Protein AF-A0A7V9KNQ2-F1 (afdb_monomer)

Sequence (97 aa):
MQVKIRRALGTFNSAVFRFAPKGKFVNRFSRPGDQPGQLRAASSIVDGKGRVYVCDIKGIQVFDADGRYLTVFKPDASAFGMVFNDKNGLFVVAANR

Secondary structure (DSSP, 8-state):
----------------EEE-TTS-EEEE--EESSSTTEES--EEEE-TT--EEEEETTEEEEE-TT--EEEEE--SS-EEEEEE-TT-PEEEEE---

Solvent-accessible surface area (backbone atoms only — not comparable to full-atom values): 6019 Å² total; per-residue (Å²): 133,86,80,80,82,75,76,81,70,75,83,42,78,26,65,51,73,44,58,44,98,85,67,46,81,72,51,69,50,39,37,62,49,86,54,94,52,33,23,54,39,72,56,74,49,67,50,102,84,43,32,36,38,31,40,30,90,90,23,40,36,33,22,42,73,86,36,50,66,73,53,71,49,68,66,98,36,69,67,80,46,73,49,69,51,97,86,71,48,79,47,68,44,49,60,85,129

Mean predicted aligned error: 7.21 Å

pLDDT: mean 84.23, std 17.03, range [29.33, 97.25]

Structure (mmCIF, N/CA/C/O backbone):
data_AF-A0A7V9KNQ2-F1
#
_entry.id   AF-A0A7V9KNQ2-F1
#
loop_
_atom_site.group_PDB
_atom_site.id
_atom_site.type_symbol
_atom_site.label_atom_id
_atom_site.label_alt_id
_atom_site.label_comp_id
_atom_site.label_asym_id
_atom_site.label_entity_id
_atom_site.label_seq_id
_atom_site.pdbx_PDB_ins_code
_atom_site.Cartn_x
_atom_site.Cartn_y
_atom_site.Cartn_z
_atom_site.occupancy
_atom_site.B_iso_or_equiv
_atom_site.auth_seq_id
_atom_site.auth_comp_id
_atom_site.auth_asym_id
_atom_site.auth_atom_id
_atom_site.pdbx_PDB_model_num
ATOM 1 N N . MET A 1 1 ? 40.133 -11.581 6.084 1.00 40.97 1 MET A N 1
ATOM 2 C CA . MET A 1 1 ? 38.660 -11.716 6.140 1.00 40.97 1 MET A CA 1
ATOM 3 C C . MET A 1 1 ? 38.067 -10.361 5.769 1.00 40.97 1 MET A C 1
ATOM 5 O O . MET A 1 1 ? 38.255 -9.409 6.511 1.00 40.97 1 MET A O 1
ATOM 9 N N . GLN A 1 2 ? 37.525 -10.221 4.555 1.00 29.33 2 GLN A N 1
ATOM 10 C CA . GLN A 1 2 ? 37.099 -8.923 4.014 1.00 29.33 2 GLN A CA 1
ATOM 11 C C . GLN A 1 2 ? 35.919 -8.350 4.810 1.00 29.33 2 GLN A C 1
ATOM 13 O O . GLN A 1 2 ? 34.860 -8.972 4.898 1.00 29.33 2 GLN A O 1
ATOM 18 N N . VAL A 1 3 ? 36.082 -7.138 5.342 1.00 35.94 3 VAL A N 1
ATOM 19 C CA . VAL A 1 3 ? 34.959 -6.333 5.823 1.00 35.94 3 VAL A CA 1
ATOM 20 C C . VAL A 1 3 ? 34.282 -5.736 4.596 1.00 35.94 3 VAL A C 1
ATOM 22 O O . VAL A 1 3 ? 34.847 -4.926 3.865 1.00 35.94 3 VAL A O 1
ATOM 25 N N . LYS A 1 4 ? 33.065 -6.210 4.345 1.00 37.00 4 LYS A N 1
ATOM 26 C CA . LYS A 1 4 ? 32.192 -5.783 3.257 1.00 37.00 4 LYS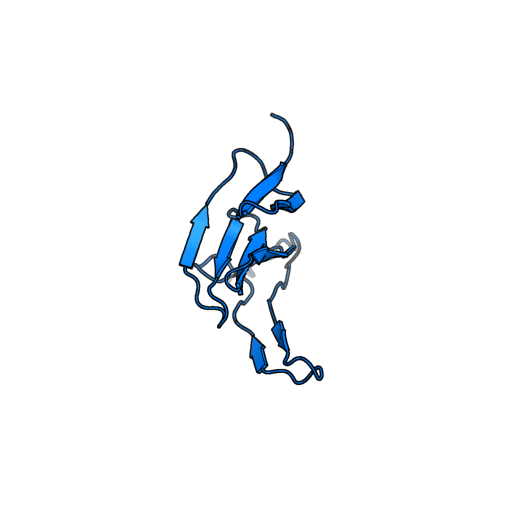 A CA 1
ATOM 27 C C . LYS A 1 4 ? 31.902 -4.289 3.421 1.00 37.00 4 LYS A C 1
ATOM 29 O O . LYS A 1 4 ? 31.219 -3.896 4.367 1.00 37.00 4 LYS A O 1
ATOM 34 N N . ILE A 1 5 ? 32.403 -3.468 2.501 1.00 37.09 5 ILE A N 1
ATOM 35 C CA . ILE A 1 5 ? 32.047 -2.050 2.396 1.00 37.09 5 ILE A CA 1
ATOM 36 C C . ILE A 1 5 ? 30.536 -1.987 2.156 1.00 37.09 5 ILE A C 1
ATOM 38 O O . ILE A 1 5 ? 30.050 -2.272 1.060 1.00 37.09 5 ILE A O 1
ATOM 42 N N . ARG A 1 6 ? 29.761 -1.647 3.189 1.00 42.88 6 ARG A N 1
ATOM 43 C CA . ARG A 1 6 ? 28.362 -1.268 3.007 1.00 42.88 6 ARG A CA 1
ATOM 44 C C . ARG A 1 6 ? 28.377 0.149 2.461 1.00 42.88 6 ARG A C 1
ATOM 46 O O . ARG A 1 6 ? 28.465 1.106 3.220 1.00 42.88 6 ARG A O 1
ATOM 53 N N . ARG A 1 7 ? 28.305 0.286 1.135 1.00 41.34 7 ARG A N 1
ATOM 54 C CA . ARG A 1 7 ? 27.809 1.527 0.534 1.00 41.34 7 ARG A CA 1
ATOM 55 C C . ARG A 1 7 ? 26.476 1.833 1.219 1.00 41.34 7 ARG A C 1
ATOM 57 O O . ARG A 1 7 ? 25.524 1.072 1.062 1.00 41.34 7 ARG A O 1
ATOM 64 N N . ALA A 1 8 ? 26.419 2.910 1.994 1.00 43.41 8 ALA A N 1
ATOM 65 C CA . ALA A 1 8 ? 25.171 3.472 2.486 1.00 43.41 8 ALA A CA 1
ATOM 66 C C . ALA A 1 8 ? 24.455 4.160 1.312 1.00 43.41 8 ALA A C 1
ATOM 68 O O . ALA A 1 8 ? 24.382 5.379 1.227 1.00 43.41 8 ALA A O 1
ATOM 69 N N . LEU A 1 9 ? 23.968 3.364 0.359 1.00 46.09 9 LEU A N 1
ATOM 70 C CA . LEU A 1 9 ? 22.838 3.766 -0.470 1.00 46.09 9 LEU A CA 1
ATOM 71 C C . LEU A 1 9 ? 21.636 3.661 0.473 1.00 46.09 9 LEU A C 1
ATOM 73 O O . LEU A 1 9 ? 21.371 2.565 0.962 1.00 46.09 9 LEU A O 1
ATOM 77 N N . GLY A 1 10 ? 21.040 4.802 0.834 1.00 45.62 10 GLY A N 1
ATOM 78 C CA . GLY A 1 10 ? 20.108 4.986 1.954 1.00 45.62 10 GLY A CA 1
ATOM 79 C C . GLY A 1 10 ? 19.337 3.732 2.374 1.00 45.62 10 GLY A C 1
ATOM 80 O O . GLY A 1 10 ? 18.534 3.190 1.618 1.00 45.62 10 GLY A O 1
ATOM 81 N N . THR A 1 11 ? 19.573 3.257 3.598 1.00 51.16 11 THR A N 1
ATOM 82 C CA . THR A 1 11 ? 18.742 2.224 4.223 1.00 51.16 11 THR A CA 1
ATOM 83 C C . THR A 1 11 ? 17.379 2.823 4.528 1.00 51.16 11 THR A C 1
ATOM 85 O O . THR A 1 11 ? 17.126 3.311 5.628 1.00 51.16 11 THR A O 1
ATOM 88 N N . PHE A 1 12 ? 16.503 2.828 3.532 1.00 60.34 12 PHE A N 1
ATOM 89 C CA . PHE A 1 12 ? 15.112 3.186 3.717 1.00 60.34 12 PHE A CA 1
ATOM 90 C C . PHE A 1 12 ? 14.439 2.110 4.575 1.00 60.34 12 PHE A C 1
ATOM 92 O O . PHE A 1 12 ? 14.124 1.008 4.119 1.00 60.34 12 PHE A O 1
ATOM 99 N N . ASN A 1 13 ? 14.269 2.421 5.856 1.00 71.62 13 ASN A N 1
ATOM 100 C CA . ASN A 1 13 ? 13.595 1.559 6.814 1.00 71.62 13 ASN A CA 1
ATOM 101 C C . ASN A 1 13 ? 12.092 1.855 6.791 1.00 71.62 13 ASN A C 1
ATOM 103 O O . ASN A 1 13 ? 11.576 2.537 7.672 1.00 71.62 13 ASN A O 1
ATOM 107 N N . SER A 1 14 ? 11.388 1.368 5.770 1.00 81.44 14 SER A N 1
ATOM 108 C CA . SER A 1 14 ? 9.943 1.580 5.638 1.00 81.44 14 SER A CA 1
ATOM 109 C C . SER A 1 14 ? 9.146 0.415 6.230 1.00 81.44 14 SER A C 1
ATOM 111 O O . SER A 1 14 ? 9.484 -0.759 6.050 1.00 81.44 14 SER A O 1
ATOM 113 N N . ALA A 1 15 ? 8.070 0.743 6.943 1.00 87.38 15 ALA A N 1
ATOM 114 C CA . ALA A 1 15 ? 7.093 -0.211 7.448 1.00 87.38 15 ALA A CA 1
ATOM 115 C C . ALA A 1 15 ? 5.704 0.435 7.483 1.00 87.38 15 ALA A C 1
ATOM 117 O O . ALA A 1 15 ? 5.589 1.644 7.675 1.00 87.38 15 ALA A O 1
ATOM 118 N N . VAL A 1 16 ? 4.661 -0.379 7.331 1.00 89.50 16 VAL A N 1
ATOM 119 C CA . VAL A 1 16 ? 3.272 0.046 7.521 1.00 89.50 16 VAL A CA 1
ATOM 120 C C . VAL 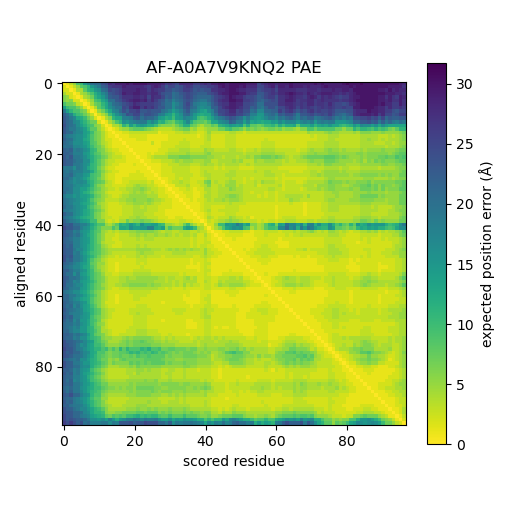A 1 16 ? 2.802 -0.414 8.894 1.00 89.50 16 VAL A C 1
ATOM 122 O O . VAL A 1 16 ? 2.968 -1.582 9.264 1.00 89.50 16 VAL A O 1
ATOM 125 N N . PHE A 1 17 ? 2.227 0.526 9.639 1.00 91.25 17 PHE A N 1
ATOM 126 C CA . PHE A 1 17 ? 1.659 0.320 10.964 1.00 91.25 17 PHE A CA 1
ATOM 127 C C . PHE A 1 17 ? 0.157 0.573 10.897 1.00 91.25 17 PHE A C 1
ATOM 129 O O . PHE A 1 17 ? -0.282 1.602 10.384 1.00 91.25 17 PHE A O 1
ATOM 136 N N . ARG A 1 18 ? -0.628 -0.356 11.434 1.00 91.00 18 ARG A N 1
ATOM 137 C CA . ARG A 1 18 ? -2.077 -0.222 11.549 1.00 91.00 18 ARG A CA 1
ATOM 138 C C . ARG A 1 18 ? -2.436 0.198 12.964 1.00 91.00 18 ARG A C 1
ATOM 140 O O . ARG A 1 18 ? -1.967 -0.392 13.940 1.00 91.00 18 ARG A O 1
ATOM 147 N N . PHE A 1 19 ? -3.329 1.171 13.055 1.00 93.75 19 PHE A N 1
ATOM 148 C CA . PHE A 1 19 ? -3.898 1.649 14.305 1.00 93.75 19 PHE A CA 1
ATOM 149 C C . PHE A 1 19 ? -5.419 1.487 14.274 1.00 93.75 19 PHE A C 1
ATOM 151 O O . PHE A 1 19 ? -6.043 1.540 13.216 1.00 93.75 19 PHE A O 1
ATOM 158 N N . ALA A 1 20 ? -6.022 1.270 15.437 1.00 92.62 20 ALA A N 1
ATOM 159 C CA . ALA A 1 20 ? -7.463 1.363 15.620 1.00 92.62 20 ALA A CA 1
ATOM 160 C C . ALA A 1 20 ? -7.906 2.842 15.578 1.00 92.62 20 ALA A C 1
ATOM 162 O O . ALA A 1 20 ? -7.072 3.719 15.809 1.00 92.62 20 ALA A O 1
ATOM 163 N N . PRO A 1 21 ? -9.207 3.148 15.395 1.00 93.31 21 PRO A N 1
ATOM 164 C CA . PRO A 1 21 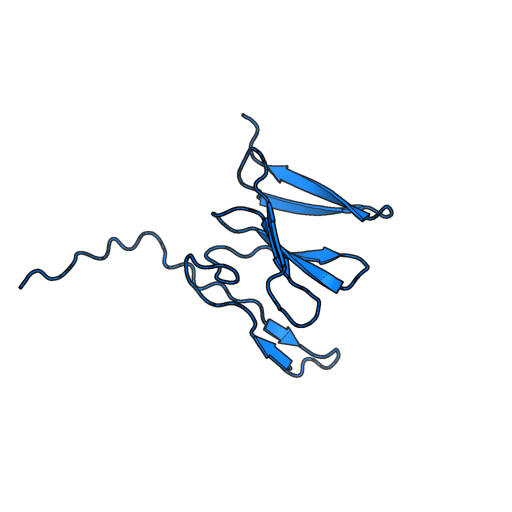? -9.696 4.532 15.310 1.00 93.31 21 PRO A CA 1
ATOM 165 C C . PRO A 1 21 ? -9.321 5.429 16.501 1.00 93.31 21 PRO A C 1
ATOM 167 O O . PRO A 1 21 ? -9.173 6.632 16.349 1.00 93.31 21 PRO A O 1
ATOM 170 N N . LYS A 1 22 ? -9.113 4.845 17.688 1.00 96.12 22 LYS A N 1
ATOM 171 C CA . LYS A 1 22 ? -8.652 5.556 18.895 1.00 96.12 22 LYS A CA 1
ATOM 172 C C . LYS A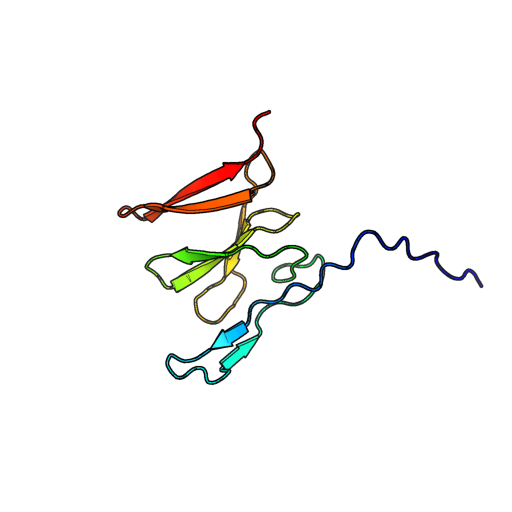 1 22 ? -7.119 5.666 19.001 1.00 96.12 22 LYS A C 1
ATOM 174 O O . LYS A 1 22 ? -6.600 5.870 20.091 1.00 96.12 22 LYS A O 1
ATOM 179 N N . GLY A 1 23 ? -6.383 5.430 17.914 1.00 95.38 23 GLY A N 1
ATOM 180 C CA . GLY A 1 23 ? -4.917 5.488 17.876 1.00 95.38 23 GLY A CA 1
ATOM 181 C C . GLY A 1 23 ? -4.198 4.308 18.541 1.00 95.38 23 GLY A C 1
ATOM 182 O O . GLY A 1 23 ? -2.979 4.334 18.674 1.00 95.38 23 GLY A O 1
ATOM 183 N N . LYS A 1 24 ? -4.908 3.251 18.960 1.00 96.81 24 LYS A N 1
ATOM 184 C CA . LYS A 1 24 ? -4.272 2.059 19.547 1.00 96.81 24 LYS A CA 1
ATOM 185 C C . LYS A 1 24 ? -3.539 1.270 18.463 1.00 96.81 24 LYS A C 1
ATOM 187 O O . LYS A 1 24 ? -4.164 0.875 17.482 1.00 96.81 24 LYS A O 1
ATOM 192 N N . PHE A 1 25 ? -2.251 0.995 18.657 1.00 95.06 25 PHE A N 1
ATOM 193 C CA . PHE A 1 25 ? -1.481 0.125 17.765 1.00 95.06 25 PHE A CA 1
ATOM 194 C C . PHE A 1 25 ? -2.121 -1.269 17.661 1.00 95.06 25 PHE A C 1
ATOM 196 O O . PHE A 1 25 ? -2.480 -1.867 18.678 1.00 95.06 25 PHE A O 1
ATOM 203 N N . VAL A 1 26 ? -2.266 -1.770 16.432 1.00 93.50 26 VAL A N 1
ATOM 204 C CA . VAL A 1 26 ? -2.830 -3.096 16.142 1.00 93.50 26 VAL A CA 1
ATOM 205 C C . VAL A 1 26 ? -1.735 -4.039 15.669 1.00 93.50 26 VAL A C 1
ATOM 207 O O . VAL A 1 26 ? -1.465 -5.043 16.322 1.00 93.50 26 VAL A O 1
ATOM 210 N N . ASN A 1 27 ? -1.103 -3.732 14.536 1.00 91.00 27 ASN A N 1
ATOM 211 C CA . ASN A 1 27 ? -0.020 -4.542 13.996 1.00 91.00 27 ASN A CA 1
ATOM 212 C C . ASN A 1 27 ? 0.907 -3.732 13.077 1.00 91.00 27 ASN A C 1
ATOM 214 O O . ASN A 1 27 ? 0.620 -2.606 12.668 1.00 91.00 27 ASN A O 1
ATOM 218 N N . ARG A 1 28 ? 2.045 -4.346 12.758 1.00 90.94 28 ARG A N 1
ATOM 219 C CA . ARG A 1 28 ? 2.975 -3.941 11.705 1.00 90.94 28 ARG A CA 1
ATOM 220 C C . ARG A 1 28 ? 3.065 -5.100 10.726 1.00 90.94 28 ARG A C 1
ATOM 222 O O . ARG A 1 28 ? 3.309 -6.223 11.161 1.00 90.94 28 ARG A O 1
ATOM 229 N N . PHE A 1 29 ? 2.917 -4.834 9.435 1.00 88.00 29 PHE A N 1
ATOM 230 C CA . PHE A 1 29 ? 2.803 -5.909 8.443 1.00 88.00 29 PHE A CA 1
ATOM 231 C C . PHE A 1 29 ? 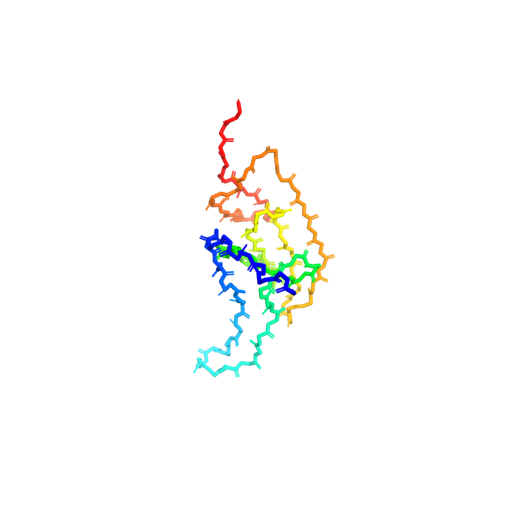3.805 -5.839 7.288 1.00 88.00 29 PHE A C 1
ATOM 233 O O . PHE A 1 29 ? 3.756 -6.643 6.364 1.00 88.00 29 PHE A O 1
ATOM 240 N N . SER A 1 30 ? 4.782 -4.939 7.369 1.00 88.12 30 SER A N 1
ATOM 241 C CA . SER A 1 30 ? 5.921 -4.926 6.452 1.00 88.12 30 SER A CA 1
ATOM 242 C C . SER A 1 30 ? 7.233 -4.632 7.173 1.00 88.12 30 SER A C 1
ATOM 244 O O . SER A 1 30 ? 7.280 -4.149 8.313 1.00 88.12 30 SER A O 1
ATOM 246 N N . ARG A 1 31 ? 8.342 -4.982 6.522 1.00 88.81 31 ARG A N 1
ATOM 247 C CA . ARG A 1 31 ? 9.700 -4.779 7.039 1.00 88.81 31 ARG A CA 1
ATOM 248 C C . ARG A 1 31 ? 10.672 -4.404 5.927 1.00 88.81 31 ARG A C 1
ATOM 250 O O . ARG A 1 31 ? 10.370 -4.694 4.774 1.00 88.81 31 ARG A O 1
ATOM 257 N N . PRO A 1 32 ? 11.829 -3.811 6.257 1.00 87.19 32 PRO A N 1
ATOM 258 C CA . PRO A 1 32 ? 12.825 -3.483 5.251 1.00 87.19 32 PRO A CA 1
ATOM 259 C C . PRO A 1 32 ? 13.296 -4.720 4.482 1.00 87.19 32 PRO A C 1
ATOM 261 O O . PRO A 1 32 ? 13.575 -5.751 5.101 1.00 87.19 32 PRO A O 1
ATOM 264 N N . GLY A 1 33 ? 13.406 -4.611 3.155 1.00 86.31 33 GLY A N 1
ATOM 265 C CA . GLY A 1 33 ? 14.044 -5.631 2.318 1.00 86.31 33 GLY A CA 1
ATOM 266 C C . GLY A 1 33 ? 13.391 -5.877 0.955 1.00 86.31 33 GLY A C 1
ATOM 267 O O . GLY A 1 33 ? 12.546 -5.117 0.482 1.00 86.31 33 GLY A O 1
ATOM 268 N N . ASP A 1 34 ? 13.819 -6.956 0.303 1.00 86.06 34 ASP A N 1
ATOM 269 C CA . ASP A 1 34 ? 13.549 -7.216 -1.115 1.00 86.06 34 ASP A CA 1
ATOM 270 C C . ASP A 1 34 ? 12.495 -8.286 -1.382 1.00 86.06 34 ASP A C 1
ATOM 272 O O . ASP A 1 34 ? 11.946 -8.330 -2.480 1.00 86.06 34 ASP A O 1
ATOM 276 N N . GLN A 1 35 ? 12.130 -9.076 -0.377 1.00 90.50 35 GLN A N 1
ATOM 277 C CA . GLN A 1 35 ? 11.147 -10.146 -0.547 1.00 90.50 35 GLN A CA 1
ATOM 278 C C . GLN A 1 35 ? 9.708 -9.601 -0.649 1.00 90.50 35 GLN A C 1
ATOM 280 O O . GLN A 1 35 ? 9.465 -8.444 -0.280 1.00 90.50 35 GLN A O 1
ATOM 285 N N . PRO A 1 36 ? 8.740 -10.405 -1.131 1.00 91.19 36 PRO A N 1
ATOM 286 C CA . PRO A 1 36 ? 7.321 -10.055 -1.082 1.00 91.19 36 PRO A CA 1
ATOM 287 C C . PRO A 1 36 ? 6.883 -9.593 0.315 1.00 91.19 36 PRO A C 1
ATOM 289 O O . PRO A 1 36 ? 7.230 -10.207 1.327 1.00 91.19 36 PRO A O 1
ATOM 292 N N . GLY A 1 37 ? 6.171 -8.467 0.376 1.00 90.31 37 GLY A N 1
ATOM 293 C CA . GLY A 1 37 ? 5.746 -7.832 1.626 1.00 90.31 37 GLY A CA 1
ATOM 294 C C . GLY A 1 37 ? 6.836 -7.044 2.365 1.00 90.31 37 GLY A C 1
ATOM 295 O O . GLY A 1 37 ? 6.575 -6.468 3.425 1.00 90.31 37 GLY A O 1
ATOM 296 N N . GLN A 1 38 ? 8.059 -6.988 1.830 1.00 92.44 38 GLN A N 1
ATOM 297 C CA . GLN A 1 38 ? 9.136 -6.136 2.338 1.00 92.44 38 GLN A CA 1
ATOM 298 C C . GLN A 1 38 ? 9.244 -4.844 1.521 1.00 92.44 38 GLN A C 1
ATOM 300 O O . GLN A 1 38 ? 9.008 -4.859 0.311 1.00 92.44 38 GLN A O 1
ATOM 305 N N . LEU A 1 39 ? 9.607 -3.736 2.168 1.00 89.31 39 LEU A N 1
ATOM 306 C CA . LEU A 1 39 ? 9.572 -2.387 1.590 1.00 89.31 39 LEU A CA 1
ATOM 307 C C . LEU A 1 39 ? 10.924 -1.666 1.679 1.00 89.31 39 LEU A C 1
ATOM 309 O O . LEU A 1 39 ? 11.727 -1.923 2.576 1.00 89.31 39 LEU A O 1
ATOM 313 N N . ARG A 1 40 ? 11.140 -0.732 0.755 1.00 85.88 40 ARG A N 1
ATOM 314 C CA . ARG A 1 40 ? 12.269 0.207 0.661 1.00 85.88 40 ARG A CA 1
ATOM 315 C C . ARG A 1 40 ? 11.836 1.638 0.334 1.00 85.88 40 ARG A C 1
ATOM 317 O O . ARG A 1 40 ? 12.654 2.537 0.370 1.00 85.88 40 ARG A O 1
ATOM 324 N N . ALA A 1 41 ? 10.578 1.883 0.021 1.00 72.69 41 ALA A N 1
ATOM 325 C CA . ALA A 1 41 ? 9.969 3.208 0.040 1.00 72.69 41 ALA A CA 1
ATOM 326 C C . ALA A 1 41 ? 8.512 3.007 0.470 1.00 72.69 41 ALA A C 1
ATOM 328 O O . ALA A 1 41 ? 7.986 1.904 0.315 1.00 72.69 41 ALA A O 1
ATOM 329 N N . ALA A 1 42 ? 7.863 4.005 1.067 1.00 70.88 42 ALA A N 1
ATOM 330 C CA . ALA A 1 42 ? 6.436 3.878 1.354 1.00 70.88 42 ALA A CA 1
ATOM 331 C C . ALA A 1 42 ? 5.746 5.243 1.375 1.00 70.88 42 ALA A C 1
ATOM 333 O O . ALA A 1 42 ? 5.597 5.856 2.429 1.00 70.88 42 ALA A O 1
ATOM 334 N N . SER A 1 43 ? 5.293 5.699 0.207 1.00 86.25 43 SER A N 1
ATOM 335 C CA . SER A 1 43 ? 4.000 6.384 0.135 1.00 86.25 43 SER A CA 1
ATOM 336 C C . SER A 1 43 ? 2.914 5.320 -0.062 1.00 86.25 43 SER A C 1
ATOM 338 O O . SER A 1 43 ? 3.173 4.261 -0.645 1.00 86.25 43 SER A O 1
ATOM 340 N N . SER A 1 44 ? 1.711 5.547 0.463 1.00 91.19 44 SER A N 1
ATOM 341 C CA . SER A 1 44 ? 0.638 4.552 0.398 1.00 91.19 44 SER A CA 1
ATOM 342 C C . SER A 1 44 ? -0.740 5.176 0.260 1.00 91.19 44 SER A C 1
ATOM 344 O O . SER A 1 44 ? -0.965 6.291 0.726 1.00 91.19 44 SER A O 1
ATOM 346 N N . ILE A 1 45 ? -1.670 4.411 -0.304 1.00 94.88 45 ILE A N 1
ATOM 347 C CA . ILE A 1 45 ? -3.100 4.721 -0.321 1.00 94.88 45 ILE A CA 1
ATOM 348 C C . ILE A 1 45 ? -3.915 3.455 -0.029 1.00 94.88 45 ILE A C 1
ATOM 350 O O . ILE A 1 45 ? -3.424 2.337 -0.190 1.00 94.88 45 ILE A O 1
ATOM 354 N N . VAL A 1 46 ? -5.155 3.632 0.419 1.00 95.06 46 VAL A N 1
ATOM 355 C CA . VAL A 1 46 ? -6.105 2.553 0.699 1.00 95.06 46 VAL A CA 1
ATOM 356 C C . VAL A 1 46 ? -7.288 2.670 -0.258 1.00 95.06 46 VAL A C 1
ATOM 358 O O . VAL A 1 46 ? -7.755 3.778 -0.516 1.00 95.06 46 VAL A O 1
ATOM 361 N N . ASP A 1 47 ? -7.752 1.547 -0.806 1.00 95.44 47 ASP A N 1
ATOM 362 C CA . ASP A 1 47 ? -8.942 1.517 -1.663 1.00 95.44 47 ASP A CA 1
ATOM 363 C C . ASP A 1 47 ? -10.247 1.375 -0.856 1.00 95.44 47 ASP A C 1
ATOM 365 O O . ASP A 1 47 ? -10.237 1.145 0.355 1.00 95.44 47 ASP A O 1
ATOM 369 N N . GLY A 1 48 ? -11.398 1.457 -1.529 1.00 93.38 48 GLY A N 1
ATOM 370 C CA . GLY A 1 48 ? -12.707 1.319 -0.874 1.00 93.38 48 GLY A CA 1
ATOM 371 C C . GLY A 1 48 ? -12.977 -0.060 -0.250 1.00 93.38 48 GLY A C 1
ATOM 372 O O . GLY A 1 48 ? -13.946 -0.217 0.488 1.00 93.38 48 GLY A O 1
ATOM 373 N N . LYS A 1 49 ? -12.133 -1.066 -0.523 1.00 93.94 49 LYS A N 1
ATOM 374 C CA . LYS A 1 49 ? -12.210 -2.421 0.049 1.00 93.94 49 LYS A CA 1
ATOM 375 C C . LYS A 1 49 ? -11.209 -2.631 1.191 1.00 93.94 49 LYS A C 1
ATOM 377 O O . LYS A 1 49 ? -11.112 -3.739 1.714 1.00 93.94 49 LYS A O 1
ATOM 382 N N . GLY A 1 50 ? -10.456 -1.598 1.573 1.00 94.06 50 GLY A N 1
ATOM 383 C CA . GLY A 1 50 ? -9.455 -1.665 2.635 1.00 94.06 50 GLY A CA 1
ATOM 384 C C . GLY A 1 50 ? -8.119 -2.279 2.213 1.00 94.06 50 GLY A C 1
ATOM 385 O O . GLY A 1 50 ? -7.289 -2.550 3.079 1.00 94.06 50 GLY A O 1
ATOM 386 N N . ARG A 1 51 ? -7.875 -2.505 0.915 1.00 96.56 51 ARG A N 1
ATOM 387 C CA . ARG A 1 51 ? -6.560 -2.957 0.437 1.00 96.56 51 ARG A CA 1
ATOM 388 C C . ARG A 1 51 ? -5.570 -1.803 0.482 1.00 96.56 51 ARG A C 1
ATOM 390 O O . ARG A 1 51 ? -5.895 -0.692 0.066 1.00 96.56 51 ARG A O 1
ATOM 397 N N . VAL A 1 52 ? -4.351 -2.079 0.933 1.00 95.56 52 VAL A N 1
ATOM 398 C CA . VAL A 1 52 ? -3.282 -1.080 1.043 1.00 95.56 52 VAL A CA 1
ATOM 399 C C . VAL A 1 52 ? -2.340 -1.201 -0.144 1.00 95.56 52 VAL A C 1
ATOM 401 O O . VAL A 1 52 ? -1.749 -2.253 -0.373 1.00 95.56 52 VAL A O 1
ATOM 404 N N . TYR A 1 53 ? -2.177 -0.109 -0.881 1.00 95.12 53 TYR A N 1
ATOM 405 C CA . TYR A 1 53 ? -1.273 0.011 -2.016 1.00 95.12 53 TYR A CA 1
ATOM 406 C C . TYR A 1 53 ? -0.066 0.823 -1.574 1.00 95.12 53 TYR A C 1
ATOM 408 O O . TYR A 1 53 ? -0.212 1.971 -1.155 1.00 95.12 53 TYR A O 1
ATOM 416 N N . VAL A 1 54 ? 1.120 0.231 -1.651 1.00 93.31 54 VAL A N 1
ATOM 417 C CA . VAL A 1 54 ? 2.369 0.853 -1.211 1.00 93.31 54 VAL A CA 1
ATOM 418 C C . VAL A 1 54 ? 3.297 1.006 -2.402 1.00 93.31 54 VAL A C 1
ATOM 420 O O . VAL A 1 54 ? 3.651 0.019 -3.050 1.00 93.31 54 VAL A O 1
ATOM 423 N N . CYS A 1 55 ? 3.698 2.244 -2.677 1.00 90.69 55 CYS A N 1
ATOM 424 C CA . CYS A 1 55 ? 4.691 2.532 -3.693 1.00 90.69 55 CYS A CA 1
ATOM 425 C C . CYS A 1 55 ? 6.076 2.161 -3.169 1.00 90.69 55 CYS A C 1
ATOM 427 O O . CYS A 1 55 ? 6.567 2.744 -2.202 1.00 90.69 55 CYS A O 1
ATOM 429 N N . ASP A 1 56 ? 6.703 1.211 -3.845 1.00 87.94 56 ASP A N 1
ATOM 430 C CA . ASP A 1 56 ? 8.027 0.709 -3.540 1.00 87.94 56 ASP A CA 1
ATOM 431 C C . ASP A 1 56 ? 8.922 0.782 -4.786 1.00 87.94 56 ASP A C 1
ATOM 433 O O . ASP A 1 56 ? 8.451 0.849 -5.924 1.00 87.94 56 ASP A O 1
ATOM 437 N N . ILE A 1 57 ? 10.239 0.722 -4.593 1.00 84.12 57 ILE A N 1
ATOM 438 C CA . ILE A 1 57 ? 11.194 0.701 -5.711 1.00 84.12 57 ILE A CA 1
ATOM 439 C C . ILE A 1 57 ? 10.992 -0.516 -6.632 1.00 84.12 57 ILE A C 1
ATOM 441 O O . ILE A 1 57 ? 11.388 -0.490 -7.795 1.00 84.12 57 ILE A O 1
ATOM 445 N N . LYS A 1 58 ? 10.382 -1.593 -6.118 1.00 86.88 58 LYS A N 1
ATOM 446 C CA . LYS A 1 58 ? 10.079 -2.823 -6.861 1.00 86.88 58 LYS A CA 1
ATOM 447 C C . LYS A 1 58 ? 8.738 -2.748 -7.606 1.00 86.88 58 LYS A C 1
ATOM 449 O O . LYS A 1 58 ? 8.385 -3.720 -8.274 1.00 86.88 58 LYS A 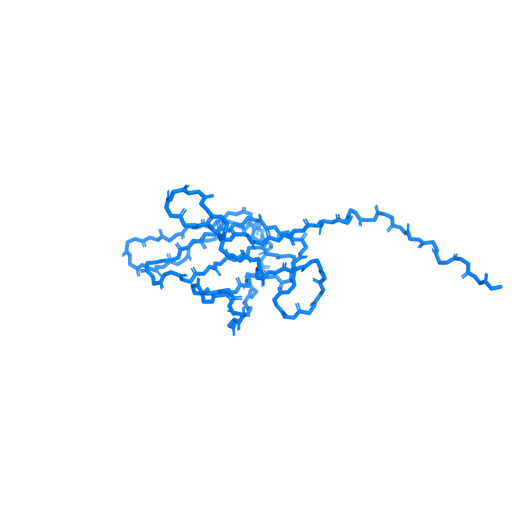O 1
ATOM 454 N N . GLY A 1 59 ? 8.003 -1.640 -7.496 1.00 90.88 59 GLY A N 1
ATOM 455 C CA . GLY A 1 59 ? 6.65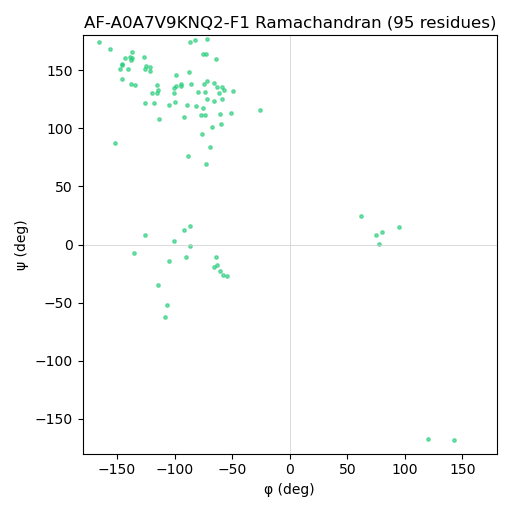1 -1.457 -8.025 1.00 90.88 59 GLY A CA 1
ATOM 456 C C . GLY A 1 59 ? 5.642 -1.134 -6.923 1.00 90.88 59 GLY A C 1
ATOM 457 O O . GLY A 1 59 ? 6.004 -0.845 -5.785 1.00 90.88 59 GLY A O 1
ATOM 458 N N . ILE A 1 60 ? 4.356 -1.206 -7.249 1.00 94.00 60 ILE A N 1
ATOM 459 C CA . ILE A 1 60 ? 3.279 -0.973 -6.285 1.00 94.00 60 ILE A CA 1
ATOM 460 C C . ILE A 1 60 ? 2.893 -2.319 -5.671 1.00 94.00 60 ILE A C 1
ATOM 462 O O . ILE A 1 60 ? 2.340 -3.187 -6.351 1.00 94.00 60 ILE A O 1
ATOM 466 N N . GLN A 1 61 ? 3.220 -2.512 -4.392 1.00 94.69 61 GLN A N 1
ATOM 467 C CA . GLN A 1 61 ? 2.830 -3.704 -3.635 1.00 94.69 61 GLN A CA 1
ATOM 468 C C . GLN A 1 61 ? 1.432 -3.521 -3.048 1.00 94.69 61 GLN A C 1
ATOM 470 O O . GLN A 1 61 ? 1.114 -2.458 -2.518 1.00 94.69 61 GLN A O 1
ATOM 475 N N . VAL A 1 62 ? 0.613 -4.567 -3.117 1.00 96.12 62 VAL A N 1
ATOM 476 C CA . VAL A 1 62 ? -0.769 -4.563 -2.629 1.00 96.12 62 VAL A CA 1
ATOM 477 C C . VAL A 1 62 ? -0.896 -5.527 -1.461 1.00 96.12 62 VAL A C 1
ATOM 479 O O . VAL A 1 62 ? -0.452 -6.674 -1.547 1.00 96.12 62 VAL A O 1
ATOM 482 N N . PHE A 1 63 ? -1.532 -5.066 -0.393 1.00 96.38 63 PHE A N 1
ATOM 483 C CA . PHE A 1 63 ? -1.817 -5.828 0.814 1.00 96.38 63 PHE A CA 1
ATOM 484 C C . PHE A 1 63 ? -3.325 -5.864 1.077 1.00 96.38 63 PHE A C 1
ATOM 486 O O . PHE A 1 63 ? -4.047 -4.948 0.675 1.00 96.38 63 PHE A O 1
ATOM 493 N N . ASP A 1 64 ? -3.807 -6.902 1.757 1.00 96.56 64 ASP A N 1
ATOM 494 C CA . ASP A 1 64 ? -5.162 -6.902 2.317 1.00 96.56 64 ASP A CA 1
ATOM 495 C C . ASP A 1 64 ? -5.271 -5.950 3.529 1.00 96.56 64 ASP A C 1
ATOM 497 O O . ASP A 1 64 ? -4.285 -5.351 3.967 1.00 96.56 64 ASP A O 1
ATOM 501 N N . ALA A 1 65 ? -6.477 -5.816 4.087 1.00 93.44 65 ALA A N 1
ATOM 502 C CA . ALA A 1 65 ? -6.743 -4.946 5.237 1.00 93.44 65 ALA A CA 1
ATOM 503 C C . ALA A 1 65 ? -6.040 -5.389 6.540 1.00 93.44 65 ALA A C 1
ATOM 505 O O . ALA A 1 65 ? -5.871 -4.589 7.466 1.00 93.44 65 ALA A O 1
ATOM 506 N N . ASP A 1 66 ? -5.614 -6.652 6.626 1.00 92.69 66 ASP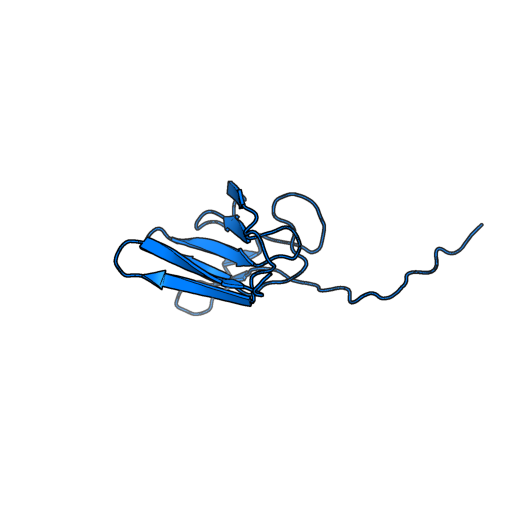 A N 1
ATOM 507 C CA . ASP A 1 66 ? -4.838 -7.180 7.750 1.00 92.69 66 ASP A CA 1
ATOM 508 C C . ASP A 1 66 ? -3.327 -7.046 7.543 1.00 92.69 66 ASP A C 1
ATOM 510 O O . ASP A 1 66 ? -2.556 -7.232 8.494 1.00 92.69 66 ASP A O 1
ATOM 514 N N . GLY A 1 67 ? -2.908 -6.690 6.328 1.00 92.94 67 GLY A N 1
ATOM 515 C CA . GLY A 1 67 ? -1.519 -6.523 5.950 1.00 92.94 67 GLY A CA 1
ATOM 516 C C . GLY A 1 67 ? -0.869 -7.741 5.300 1.00 92.94 67 GLY A C 1
ATOM 517 O O . GLY A 1 67 ? 0.358 -7.801 5.211 1.00 92.94 67 GLY A O 1
ATOM 518 N N . ARG A 1 68 ? -1.640 -8.731 4.844 1.00 95.38 68 ARG A N 1
ATOM 519 C CA . ARG A 1 68 ? -1.089 -9.852 4.071 1.00 95.38 68 ARG A CA 1
ATOM 520 C C . ARG A 1 68 ? -0.747 -9.374 2.670 1.00 95.38 68 ARG A C 1
ATOM 522 O O . ARG A 1 68 ? -1.569 -8.748 2.009 1.00 95.38 68 ARG A O 1
ATOM 529 N N . TYR A 1 69 ? 0.463 -9.684 2.215 1.00 95.44 69 TYR A N 1
ATOM 530 C CA . TYR A 1 69 ? 0.876 -9.411 0.842 1.00 95.44 69 TYR A CA 1
ATOM 531 C C . TYR A 1 69 ? -0.023 -10.170 -0.142 1.00 95.44 69 TYR A C 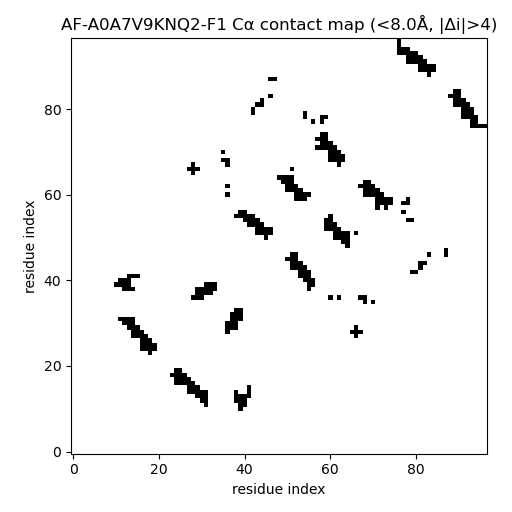1
ATOM 533 O O . TYR A 1 69 ? -0.215 -11.377 0.004 1.00 95.44 69 TYR A O 1
ATOM 541 N N . LEU A 1 70 ? -0.543 -9.463 -1.144 1.00 97.25 70 LEU A N 1
ATOM 542 C CA . LEU A 1 70 ? -1.384 -10.027 -2.197 1.00 97.25 70 LEU A CA 1
ATOM 543 C C . LEU A 1 70 ? -0.626 -10.122 -3.519 1.00 97.25 70 LEU A C 1
ATOM 545 O O . LEU A 1 70 ? -0.612 -11.174 -4.149 1.00 97.25 70 LEU A O 1
ATOM 549 N N . THR A 1 71 ? -0.025 -9.016 -3.964 1.00 97.06 71 THR A N 1
ATOM 550 C CA . THR A 1 71 ? 0.645 -8.948 -5.269 1.00 97.06 71 THR A CA 1
ATOM 551 C C . THR A 1 71 ? 1.548 -7.718 -5.389 1.00 97.06 71 THR A C 1
ATOM 553 O O . THR A 1 71 ? 1.581 -6.853 -4.511 1.00 97.06 71 THR A O 1
ATOM 556 N N . VAL A 1 72 ? 2.282 -7.630 -6.496 1.00 95.00 72 VAL A N 1
ATOM 557 C CA . VAL A 1 72 ? 2.997 -6.437 -6.947 1.00 95.00 72 VAL A CA 1
ATOM 558 C C . VAL A 1 72 ? 2.736 -6.244 -8.433 1.00 95.00 72 VAL A C 1
ATOM 560 O O . VAL A 1 72 ? 2.798 -7.200 -9.204 1.00 95.00 72 VAL A O 1
ATOM 563 N N . PHE A 1 73 ? 2.486 -5.008 -8.851 1.00 93.19 73 PHE A N 1
ATOM 564 C CA . PHE A 1 73 ? 2.498 -4.650 -10.267 1.00 93.19 73 PHE A CA 1
ATOM 565 C C . PHE A 1 73 ? 3.451 -3.483 -10.504 1.00 93.19 73 PHE A C 1
ATOM 567 O O . PHE A 1 73 ? 3.720 -2.674 -9.611 1.00 93.19 73 PHE A O 1
ATOM 574 N N . LYS A 1 74 ? 4.015 -3.435 -11.709 1.00 90.50 74 LYS A N 1
ATOM 575 C CA . LYS A 1 74 ? 5.039 -2.464 -12.084 1.00 90.50 74 LYS A CA 1
ATOM 576 C C . LYS A 1 74 ? 4.473 -1.536 -13.154 1.00 90.50 74 LYS A C 1
ATOM 578 O O . LYS A 1 74 ? 4.282 -2.003 -14.272 1.00 90.50 74 LYS A O 1
ATOM 583 N N . PRO A 1 75 ? 4.180 -0.267 -12.824 1.00 86.31 75 PRO A N 1
ATOM 584 C CA . PRO A 1 75 ? 3.964 0.738 -13.855 1.00 86.31 75 PRO A CA 1
ATOM 585 C C . PRO A 1 75 ? 5.253 0.952 -14.663 1.00 86.31 75 PRO A C 1
ATOM 587 O O . PRO A 1 75 ? 6.352 0.650 -14.188 1.00 86.31 75 PRO A O 1
ATOM 590 N N . ASP A 1 76 ? 5.123 1.501 -15.871 1.00 85.12 76 ASP A N 1
ATOM 591 C CA . ASP A 1 76 ? 6.254 1.710 -16.787 1.00 85.12 76 ASP A CA 1
ATOM 592 C C . ASP A 1 76 ? 7.306 2.689 -16.242 1.00 85.12 76 ASP A C 1
ATOM 594 O O . ASP A 1 76 ? 8.456 2.692 -16.682 1.00 85.12 76 ASP A O 1
ATOM 598 N N . ALA A 1 77 ? 6.965 3.493 -15.239 1.00 83.81 77 ALA A N 1
ATOM 599 C CA . ALA A 1 77 ? 7.892 4.366 -14.535 1.00 83.81 77 ALA A CA 1
ATOM 600 C C . ALA A 1 77 ? 7.650 4.328 -13.023 1.00 83.81 77 ALA A C 1
ATOM 602 O O . ALA A 1 77 ? 6.584 3.926 -12.557 1.00 83.81 77 ALA A O 1
ATOM 603 N N . SER A 1 78 ? 8.651 4.750 -12.246 1.00 80.19 78 SER A N 1
ATOM 604 C CA . SER A 1 78 ? 8.532 4.842 -10.791 1.00 80.19 78 SER A CA 1
ATOM 605 C C . SER A 1 78 ? 7.384 5.770 -10.405 1.00 80.19 78 SER A C 1
ATOM 607 O O . SER A 1 78 ? 7.328 6.919 -10.838 1.00 80.19 78 SER A O 1
ATOM 609 N N . ALA A 1 79 ? 6.473 5.251 -9.586 1.00 84.00 79 ALA A N 1
ATOM 610 C CA . ALA A 1 79 ? 5.363 6.016 -9.051 1.00 84.00 79 ALA A CA 1
ATOM 611 C C . ALA A 1 79 ? 5.854 7.016 -7.991 1.00 84.00 79 ALA A C 1
ATOM 613 O O . ALA A 1 79 ? 6.714 6.704 -7.168 1.00 84.00 79 ALA A O 1
ATOM 614 N N . PHE A 1 80 ? 5.276 8.212 -8.000 1.00 84.56 80 PHE A N 1
ATOM 615 C CA . PHE A 1 80 ? 5.505 9.269 -7.013 1.00 84.56 80 PHE A CA 1
ATOM 616 C C . PHE A 1 80 ? 4.244 9.562 -6.197 1.00 84.56 80 PHE A C 1
ATOM 618 O O . PHE A 1 80 ? 4.327 9.847 -5.003 1.00 84.56 80 PHE A O 1
ATOM 625 N N . GLY A 1 81 ? 3.074 9.456 -6.830 1.00 88.62 81 GLY A N 1
ATOM 626 C CA . GLY A 1 81 ? 1.770 9.683 -6.212 1.00 88.62 81 GLY A CA 1
ATOM 627 C C . GLY A 1 81 ? 0.737 8.678 -6.707 1.00 88.62 81 GLY A C 1
ATOM 628 O O . GLY A 1 81 ? 0.835 8.183 -7.828 1.00 88.62 81 GLY A O 1
ATOM 629 N N . MET A 1 82 ? -0.245 8.371 -5.861 1.00 93.19 82 MET A N 1
ATOM 630 C CA . MET A 1 82 ? -1.324 7.428 -6.156 1.00 93.19 82 MET A CA 1
ATOM 631 C C . MET A 1 82 ? -2.650 7.983 -5.642 1.00 93.19 82 MET A C 1
ATOM 633 O O . MET A 1 82 ? -2.700 8.500 -4.527 1.00 93.19 82 MET A O 1
ATOM 637 N N . VAL A 1 83 ? -3.717 7.846 -6.428 1.00 95.56 83 VAL A N 1
ATOM 638 C CA . VAL A 1 83 ? -5.078 8.206 -6.010 1.00 95.56 83 VAL A CA 1
ATOM 639 C C . VAL A 1 83 ? -6.106 7.255 -6.617 1.00 95.56 83 VAL A C 1
ATOM 641 O O . VAL A 1 83 ? -5.966 6.834 -7.764 1.00 95.56 83 VAL A O 1
ATOM 644 N N . PHE A 1 84 ? -7.140 6.919 -5.849 1.00 95.81 84 PHE A N 1
ATOM 645 C CA . PHE A 1 84 ? -8.319 6.229 -6.364 1.00 95.81 84 PHE A CA 1
ATOM 646 C C . PHE A 1 84 ? -9.408 7.240 -6.716 1.00 95.81 84 PHE A C 1
ATOM 648 O O . PHE A 1 84 ? -9.664 8.159 -5.939 1.00 95.81 84 PHE A O 1
ATOM 655 N N . ASN A 1 85 ? -10.065 7.058 -7.862 1.00 95.00 85 ASN A N 1
ATOM 656 C CA . ASN A 1 85 ? -11.319 7.757 -8.144 1.00 95.00 85 ASN A CA 1
ATOM 657 C C . ASN A 1 85 ? -12.524 7.038 -7.502 1.00 95.00 85 ASN A C 1
ATOM 659 O O . ASN A 1 85 ? -12.406 5.948 -6.937 1.00 95.00 85 ASN A O 1
ATOM 663 N N . ASP A 1 86 ? -13.700 7.644 -7.638 1.00 93.50 86 ASP A N 1
ATOM 664 C CA . ASP A 1 86 ? -15.000 7.128 -7.187 1.00 93.50 86 ASP A CA 1
ATOM 665 C C . ASP A 1 86 ? -15.377 5.763 -7.794 1.00 93.50 86 ASP A C 1
ATOM 667 O O . ASP A 1 86 ? -16.087 4.973 -7.173 1.00 93.50 86 ASP A O 1
ATOM 671 N N . LYS A 1 87 ? -14.853 5.446 -8.981 1.00 94.50 87 LYS A N 1
ATOM 672 C CA . LYS A 1 87 ? -15.038 4.162 -9.679 1.00 94.50 87 LYS A CA 1
ATOM 673 C C . LYS A 1 87 ? -13.954 3.125 -9.362 1.00 94.50 87 LYS A C 1
ATOM 675 O O . LYS A 1 87 ? -13.866 2.107 -10.047 1.00 94.50 87 LYS A O 1
ATOM 680 N N . ASN A 1 88 ? -13.130 3.358 -8.336 1.00 90.56 88 ASN A N 1
ATOM 681 C CA . ASN A 1 88 ? -12.045 2.472 -7.904 1.00 90.56 88 ASN A CA 1
ATOM 682 C C . ASN A 1 88 ? -10.943 2.241 -8.967 1.00 90.56 88 ASN A C 1
ATOM 684 O O . ASN A 1 88 ? -10.233 1.233 -8.941 1.00 90.56 88 ASN A O 1
ATOM 688 N N . GLY A 1 89 ? -10.791 3.180 -9.901 1.00 94.62 89 GLY A N 1
ATOM 689 C CA . GLY A 1 89 ? -9.658 3.267 -10.815 1.00 94.62 89 GLY A CA 1
ATOM 690 C C . GLY A 1 89 ? -8.456 3.907 -10.123 1.00 94.62 89 GLY A C 1
ATOM 691 O O . GLY A 1 89 ? -8.595 4.949 -9.481 1.00 94.62 89 GLY A O 1
ATOM 692 N N . LEU A 1 90 ? -7.285 3.279 -10.247 1.00 93.56 90 LEU A N 1
ATOM 693 C CA . LEU A 1 90 ? -6.031 3.782 -9.692 1.00 93.56 90 LEU A CA 1
ATOM 694 C C . LEU A 1 90 ? -5.326 4.688 -10.705 1.00 93.56 90 LEU A C 1
ATOM 696 O O . LEU A 1 90 ? -4.929 4.229 -11.775 1.00 93.56 90 LEU A O 1
ATOM 700 N N . PHE A 1 91 ? -5.111 5.944 -10.331 1.00 94.00 91 PHE A N 1
ATOM 701 C CA . PHE A 1 91 ? -4.248 6.874 -11.050 1.00 94.00 91 PHE A CA 1
ATOM 702 C C . PHE A 1 91 ? -2.889 6.926 -10.366 1.00 94.00 91 PHE A C 1
ATOM 704 O O . PHE A 1 91 ? -2.800 6.991 -9.137 1.00 94.00 91 PHE A O 1
ATOM 711 N N . VAL A 1 92 ? -1.832 6.912 -11.173 1.00 91.81 92 VAL A N 1
ATOM 712 C CA . VAL A 1 92 ? -0.447 6.930 -10.708 1.00 91.81 92 VAL A CA 1
ATOM 713 C C . VAL A 1 92 ? 0.268 8.091 -11.381 1.00 91.81 92 VAL A C 1
ATOM 715 O O . VAL A 1 92 ? 0.332 8.156 -12.605 1.00 91.81 92 VAL A O 1
ATOM 718 N N . VAL A 1 93 ? 0.820 9.000 -10.581 1.00 89.81 93 VAL A N 1
ATOM 719 C CA . VAL A 1 93 ? 1.768 10.003 -11.073 1.00 89.81 93 VAL A CA 1
ATOM 720 C C . VAL A 1 93 ? 3.123 9.320 -11.160 1.00 89.81 93 VAL A C 1
ATOM 722 O O . VAL A 1 93 ? 3.633 8.855 -10.141 1.00 89.81 93 VAL A O 1
ATOM 725 N N . ALA A 1 94 ? 3.699 9.248 -12.353 1.00 86.81 94 ALA A N 1
ATOM 726 C CA . ALA A 1 94 ? 5.000 8.638 -12.597 1.00 86.81 94 ALA A CA 1
ATOM 727 C C . ALA A 1 94 ? 5.823 9.515 -13.550 1.00 86.81 94 ALA A C 1
ATOM 729 O O . ALA A 1 94 ? 5.288 10.433 -14.171 1.00 86.81 94 ALA A O 1
ATOM 730 N N . ALA A 1 95 ? 7.129 9.263 -13.641 1.00 81.12 95 ALA A N 1
ATOM 731 C CA . ALA A 1 95 ? 7.975 9.978 -14.594 1.00 81.12 95 ALA A CA 1
ATOM 732 C C . ALA A 1 95 ? 7.528 9.668 -16.032 1.00 81.12 95 ALA A C 1
ATOM 734 O O . ALA A 1 95 ? 7.307 8.505 -16.368 1.00 81.12 95 ALA A O 1
ATOM 735 N N . ASN A 1 96 ? 7.434 10.693 -16.881 1.00 71.69 96 ASN A N 1
ATOM 736 C CA . ASN A 1 96 ? 7.288 10.476 -18.318 1.00 71.69 96 ASN A CA 1
ATOM 737 C C . ASN A 1 96 ? 8.573 9.829 -18.849 1.00 71.69 96 ASN A C 1
ATOM 739 O O . ASN A 1 96 ? 9.671 10.206 -18.432 1.00 71.69 96 ASN A O 1
ATOM 743 N N . ARG A 1 97 ? 8.424 8.856 -19.746 1.00 61.09 97 ARG A N 1
ATOM 744 C CA . ARG A 1 97 ? 9.528 8.354 -20.563 1.00 61.09 97 ARG A CA 1
ATOM 745 C C . ARG A 1 97 ? 9.519 9.037 -21.917 1.00 61.09 97 ARG A C 1
ATOM 747 O O . ARG A 1 97 ? 8.402 9.323 -22.402 1.00 61.09 97 ARG A O 1
#

Nearest PDB structures (foldseek):
  3dr2-assembly1_B  TM=6.800E-01  e=5.334E-03  Xanthomonas campestris pv. campestris
  3dr2-assembly1_A  TM=6.840E-01  e=1.542E-02  Xanthomonas campestris pv. campestris
  4a2l-assembly1_A  TM=6.802E-01  e=3.984E-02  Bacteroides thetaiotaomicron VPI-5482
  4a2l-assembly1_B  TM=6.795E-01  e=5.890E-02  Bacteroides thetaiotaomicron VPI-5482
  4a2m-assembly2_C  TM=6.643E-01  e=1.522E-01  Bacteroides thetaiotaomicron VPI-5482

Radius of gyration: 15.35 Å; Cα contacts (8 Å, |Δi|>4): 181; chains: 1; bounding box: 54×22×40 Å

Foldseek 3Di:
DDDDPPPPPDQQFDWDWDADPVRHTDDIQETDDDDQRHARAFDWDAFPQQWIWGQGPQATWIAHNVNHTDDGDHDPFRFDDWDADPVRDIDTDGDDD